Protein AF-A0A953EAB1-F1 (afdb_monomer_lite)

Sequence (87 aa):
MQPAYLRTDWSVLSCLLRLAQREGWGVEFREDHILVSNRRAEEGVIVLPAALMRHARSSGWRANRMRDGYMLRHPAVRQSISLQLEA

Secondary structure (DSSP, 8-state):
---------HHHHHHHHHHHHHTT-EEEE-SSEEEEEEGGGGGS-----HHHHHHHHHTT-EEEEETTEEEEE-TT-SSEEEEEE--

Radius of gyration: 13.41 Å; chains: 1; bounding box: 42×22×35 Å

Structure (mmCIF, N/CA/C/O backbone):
data_AF-A0A953EAB1-F1
#
_entry.id   AF-A0A953EAB1-F1
#
loop_
_atom_site.group_PDB
_atom_site.id
_atom_site.type_symbol
_atom_site.label_atom_id
_atom_site.label_alt_id
_atom_site.label_comp_id
_atom_site.label_asym_id
_atom_site.label_entity_id
_atom_site.label_seq_id
_atom_site.pdbx_PDB_ins_code
_atom_site.Cartn_x
_atom_site.Cartn_y
_atom_site.Cartn_z
_atom_site.occupancy
_atom_site.B_iso_or_equiv
_atom_site.auth_seq_id
_atom_site.auth_comp_id
_atom_site.auth_asym_id
_atom_site.auth_atom_id
_atom_site.pdbx_PDB_model_num
ATOM 1 N N . MET A 1 1 ? 27.220 -6.374 -19.289 1.00 43.97 1 MET A N 1
ATOM 2 C CA . MET A 1 1 ? 26.113 -6.592 -18.333 1.00 43.97 1 MET A CA 1
ATOM 3 C C . MET A 1 1 ? 26.094 -5.411 -17.376 1.00 43.97 1 MET A C 1
ATOM 5 O O . MET A 1 1 ? 27.007 -5.294 -16.572 1.00 43.97 1 MET A O 1
ATOM 9 N N . GLN A 1 2 ? 25.153 -4.477 -17.530 1.00 47.66 2 GLN A N 1
ATOM 10 C CA . GLN A 1 2 ? 24.989 -3.392 -16.555 1.00 47.66 2 GLN A CA 1
ATOM 11 C C . GLN A 1 2 ? 24.535 -4.000 -15.220 1.00 47.66 2 GLN A C 1
ATOM 13 O O . GLN A 1 2 ? 23.648 -4.857 -15.238 1.00 47.66 2 GLN A O 1
ATOM 18 N N . PRO A 1 3 ? 25.127 -3.610 -14.080 1.00 46.06 3 PRO A N 1
ATOM 19 C CA . PRO A 1 3 ? 24.670 -4.099 -12.793 1.00 46.06 3 PRO A CA 1
ATOM 20 C C . PRO A 1 3 ? 23.230 -3.628 -12.597 1.00 46.06 3 PRO A C 1
ATOM 22 O O . PRO A 1 3 ? 22.916 -2.461 -12.833 1.00 46.06 3 PRO A O 1
ATOM 25 N N . ALA A 1 4 ? 22.359 -4.547 -12.184 1.00 49.53 4 ALA A N 1
ATOM 26 C CA . ALA A 1 4 ? 20.982 -4.286 -11.794 1.00 49.53 4 ALA A CA 1
ATOM 27 C C . ALA A 1 4 ? 20.940 -3.434 -10.508 1.00 49.53 4 ALA A C 1
ATOM 29 O O . ALA A 1 4 ? 20.478 -3.876 -9.459 1.00 49.53 4 ALA A O 1
ATOM 30 N N . TYR A 1 5 ? 21.431 -2.194 -10.587 1.00 48.59 5 TYR A N 1
ATOM 31 C CA . TYR A 1 5 ? 21.090 -1.097 -9.690 1.00 48.59 5 TYR A CA 1
ATOM 32 C C . TYR A 1 5 ? 19.608 -0.780 -9.932 1.00 48.59 5 TYR A C 1
ATOM 34 O O . TYR A 1 5 ? 19.240 0.119 -10.686 1.00 48.59 5 TYR A O 1
ATOM 42 N N . LEU A 1 6 ? 18.765 -1.643 -9.365 1.00 57.22 6 LEU A N 1
ATOM 43 C CA . LEU A 1 6 ? 17.311 -1.702 -9.467 1.00 57.22 6 LEU A CA 1
ATOM 44 C C . LEU A 1 6 ? 16.690 -0.355 -9.086 1.00 57.22 6 LEU A C 1
ATOM 46 O O . LEU A 1 6 ? 16.515 -0.029 -7.911 1.00 57.22 6 LEU A O 1
ATOM 50 N N . ARG A 1 7 ? 16.387 0.450 -10.104 1.00 69.94 7 ARG A N 1
ATOM 51 C CA . ARG A 1 7 ? 15.742 1.752 -9.966 1.00 69.94 7 ARG A CA 1
ATOM 52 C C . ARG A 1 7 ? 14.296 1.504 -9.543 1.00 69.94 7 ARG A C 1
ATOM 54 O O . ARG A 1 7 ? 13.541 0.909 -10.305 1.00 69.94 7 ARG A O 1
ATOM 61 N N . THR A 1 8 ? 13.922 1.940 -8.3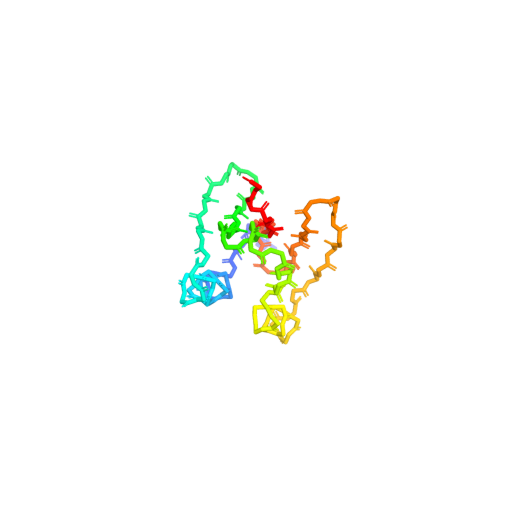40 1.00 76.88 8 THR A N 1
ATOM 62 C CA . THR A 1 8 ? 12.505 2.049 -7.976 1.00 76.88 8 THR A CA 1
ATOM 63 C C . THR A 1 8 ? 11.787 2.814 -9.084 1.00 76.88 8 THR A C 1
ATOM 65 O O . THR A 1 8 ? 12.214 3.910 -9.461 1.00 76.88 8 THR A O 1
ATOM 68 N N . ASP A 1 9 ? 10.698 2.250 -9.595 1.00 85.19 9 ASP A N 1
ATOM 69 C CA . ASP A 1 9 ? 9.779 2.976 -10.454 1.00 85.19 9 ASP A CA 1
ATOM 70 C C . ASP A 1 9 ? 9.012 3.994 -9.602 1.00 85.19 9 ASP A C 1
ATOM 72 O O . ASP A 1 9 ? 7.999 3.706 -8.953 1.00 85.19 9 ASP A O 1
ATOM 76 N N . TRP A 1 10 ? 9.551 5.210 -9.578 1.00 84.19 10 TRP A N 1
ATOM 77 C CA . TRP A 1 10 ? 8.991 6.327 -8.833 1.00 84.19 10 TRP A CA 1
ATOM 78 C C . TRP A 1 10 ? 7.618 6.751 -9.347 1.00 84.19 10 TRP A C 1
ATOM 80 O O . TRP A 1 10 ? 6.851 7.322 -8.572 1.00 84.19 10 TRP A O 1
ATOM 90 N N . SER A 1 11 ? 7.271 6.464 -10.604 1.00 85.06 11 SER A N 1
ATOM 91 C CA . SER A 1 11 ? 5.954 6.785 -11.158 1.00 85.06 11 SER A CA 1
ATOM 92 C C . SER A 1 11 ? 4.881 5.917 -10.510 1.00 85.06 11 SER A C 1
ATOM 94 O O . SER A 1 11 ? 3.867 6.440 -10.040 1.00 85.06 11 SER A O 1
ATOM 96 N N . VAL A 1 12 ? 5.140 4.608 -10.410 1.00 83.06 12 VAL A N 1
ATOM 97 C CA . VAL A 1 12 ? 4.246 3.638 -9.760 1.00 83.06 12 VAL A CA 1
ATOM 98 C C . VAL A 1 12 ? 4.104 3.948 -8.272 1.00 83.06 12 VAL A C 1
ATOM 100 O O . VAL A 1 12 ? 2.985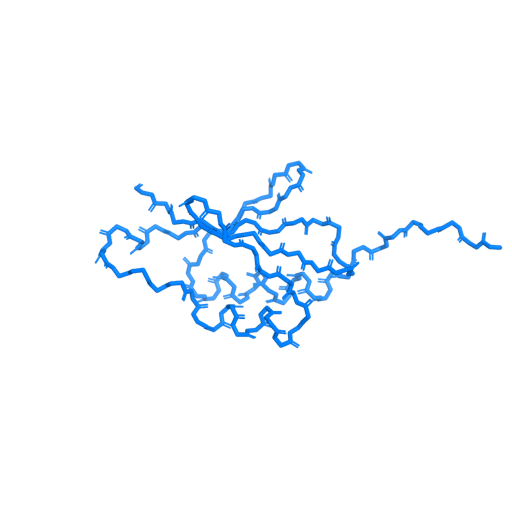 4.039 -7.764 1.00 83.06 12 VAL A O 1
ATOM 103 N N . LEU A 1 13 ? 5.225 4.174 -7.579 1.00 85.44 13 LEU A N 1
ATOM 104 C CA . LEU A 1 13 ? 5.215 4.500 -6.154 1.00 85.44 13 LEU A CA 1
ATOM 105 C C . LEU A 1 13 ? 4.469 5.815 -5.876 1.00 85.44 13 LEU A C 1
ATOM 107 O O . LEU A 1 13 ? 3.558 5.851 -5.052 1.00 85.44 13 LEU A O 1
ATOM 111 N N . SER A 1 14 ? 4.796 6.888 -6.598 1.00 86.69 14 SER A N 1
ATOM 112 C CA . SER A 1 14 ? 4.185 8.205 -6.371 1.00 86.69 14 SER A CA 1
ATOM 113 C C . SER A 1 14 ? 2.689 8.220 -6.683 1.00 86.69 14 SER A C 1
ATOM 115 O O . SER A 1 14 ? 1.943 8.965 -6.053 1.00 86.69 14 SER A O 1
ATOM 117 N N . CYS A 1 15 ? 2.225 7.422 -7.650 1.00 87.00 15 CYS A N 1
ATOM 118 C CA . CYS A 1 15 ? 0.797 7.296 -7.946 1.00 87.00 15 CYS A CA 1
ATOM 119 C C . CYS A 1 15 ? 0.033 6.692 -6.760 1.00 87.00 15 CYS A C 1
ATOM 121 O O . CYS A 1 15 ? -0.961 7.271 -6.317 1.00 87.00 15 CYS A O 1
ATOM 123 N N . LEU A 1 16 ? 0.549 5.596 -6.193 1.00 86.12 16 LEU A N 1
ATOM 124 C CA . LEU A 1 16 ? -0.046 4.941 -5.029 1.00 86.12 16 LEU A CA 1
ATOM 125 C C . LEU A 1 16 ? -0.071 5.868 -3.802 1.00 86.12 16 LEU A C 1
ATOM 127 O O . LEU A 1 16 ? -1.101 5.969 -3.140 1.00 86.12 16 LEU A O 1
ATOM 131 N N . LEU A 1 17 ? 1.028 6.578 -3.523 1.00 88.94 17 LEU A N 1
ATOM 132 C CA . LEU A 1 17 ? 1.114 7.485 -2.371 1.00 88.94 17 LEU A CA 1
ATOM 133 C C . LEU A 1 17 ? 0.189 8.699 -2.509 1.00 88.94 17 LEU A C 1
ATOM 135 O O . LEU A 1 17 ? -0.492 9.059 -1.553 1.00 88.94 17 LEU A O 1
ATOM 139 N N . ARG A 1 18 ? 0.102 9.299 -3.704 1.00 90.19 18 ARG A N 1
ATOM 140 C CA . ARG A 1 18 ? -0.842 10.399 -3.963 1.00 90.19 18 ARG A CA 1
ATOM 141 C C . ARG A 1 18 ? -2.289 9.953 -3.806 1.00 90.19 18 ARG A C 1
ATOM 143 O O . ARG A 1 18 ? -3.104 10.706 -3.282 1.00 90.19 18 ARG A O 1
ATOM 150 N N . LEU A 1 19 ? -2.609 8.737 -4.251 1.00 87.19 19 LEU A N 1
ATOM 151 C CA . LEU A 1 19 ? -3.933 8.165 -4.044 1.00 87.19 19 LEU A CA 1
ATOM 152 C C . LEU A 1 19 ? -4.218 7.997 -2.548 1.00 87.19 19 LEU A C 1
ATOM 154 O O . LEU A 1 19 ? -5.262 8.444 -2.094 1.00 87.19 19 LEU A O 1
ATOM 158 N N . ALA A 1 20 ? -3.282 7.436 -1.778 1.00 86.25 20 ALA A N 1
ATOM 159 C CA . ALA A 1 20 ? -3.424 7.296 -0.330 1.00 86.25 20 ALA A CA 1
ATOM 160 C C . ALA A 1 20 ? -3.691 8.648 0.359 1.00 86.25 20 ALA A C 1
ATOM 162 O O . ALA A 1 20 ? -4.668 8.780 1.094 1.00 86.25 20 ALA A O 1
ATOM 163 N N . GLN A 1 21 ? -2.896 9.674 0.045 1.00 87.31 21 GLN A N 1
ATOM 164 C CA . GLN A 1 21 ? -3.077 11.025 0.585 1.00 87.31 21 GLN A CA 1
ATOM 165 C C . GLN A 1 21 ? -4.438 11.630 0.217 1.00 87.31 21 GLN A C 1
ATOM 167 O O . GLN A 1 21 ? -5.090 12.234 1.067 1.00 87.31 21 GLN A O 1
ATOM 172 N N . ARG A 1 22 ? -4.907 11.443 -1.026 1.00 86.12 22 ARG A N 1
ATOM 173 C CA . ARG A 1 22 ? -6.226 11.928 -1.470 1.00 86.12 22 ARG A CA 1
ATOM 174 C C . ARG A 1 22 ? -7.377 11.265 -0.712 1.00 86.12 22 ARG A C 1
ATOM 176 O O . ARG A 1 22 ? -8.380 11.912 -0.442 1.00 86.12 22 ARG A O 1
ATOM 183 N N . GLU A 1 23 ? -7.222 9.994 -0.357 1.00 80.62 23 GLU A N 1
ATOM 184 C CA . GLU A 1 23 ? -8.183 9.244 0.460 1.00 80.62 23 GLU A CA 1
ATOM 185 C C . GLU A 1 23 ? -8.036 9.544 1.970 1.00 80.62 23 GLU A C 1
ATOM 187 O O . GLU A 1 23 ? -8.686 8.905 2.797 1.00 80.62 23 GLU A O 1
ATOM 192 N N . GLY A 1 24 ? -7.179 10.500 2.352 1.00 82.19 24 GLY A N 1
ATOM 193 C CA . GLY A 1 24 ? -6.988 10.934 3.738 1.00 82.19 24 GLY A CA 1
ATOM 194 C C . GLY A 1 24 ? -6.065 10.042 4.571 1.00 82.19 24 GLY A C 1
ATOM 195 O O . GLY A 1 24 ? -6.145 10.076 5.796 1.00 82.19 24 GLY A O 1
ATOM 196 N N . TRP A 1 25 ? -5.213 9.233 3.937 1.00 85.88 25 TRP A N 1
ATOM 197 C CA . TRP A 1 25 ? -4.222 8.406 4.630 1.00 85.88 25 TRP A CA 1
ATOM 198 C C . TRP A 1 25 ? -2.939 9.199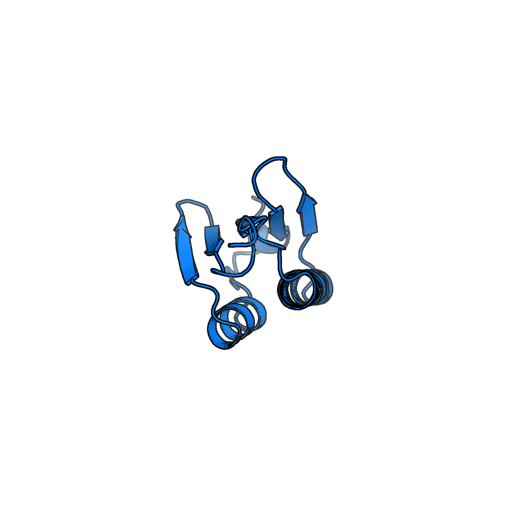 4.889 1.00 85.88 25 TRP A C 1
ATOM 200 O O . TRP A 1 25 ? -2.445 9.919 4.016 1.00 85.88 25 TRP A O 1
ATOM 210 N N . GLY A 1 26 ? -2.382 9.031 6.085 1.00 87.69 26 GLY A N 1
ATOM 211 C CA . GLY A 1 26 ? -1.035 9.463 6.423 1.00 87.69 26 GLY A CA 1
ATOM 212 C C . GLY A 1 26 ? -0.003 8.624 5.678 1.00 87.69 26 GLY A C 1
ATOM 213 O O . GLY A 1 26 ? -0.217 7.440 5.428 1.00 87.69 26 GLY A O 1
ATOM 214 N N . VAL A 1 27 ? 1.113 9.244 5.299 1.00 89.06 27 VAL A N 1
ATOM 215 C CA . VAL A 1 27 ? 2.243 8.573 4.647 1.00 89.06 27 VAL A CA 1
ATOM 216 C C . VAL A 1 27 ? 3.502 8.908 5.425 1.00 89.06 27 VAL A C 1
ATOM 218 O O . VAL A 1 27 ? 3.833 10.080 5.594 1.00 89.06 27 VAL A O 1
ATOM 221 N N . GLU A 1 28 ? 4.222 7.882 5.851 1.00 90.50 28 GLU A N 1
ATOM 222 C CA . GLU A 1 28 ? 5.447 8.004 6.620 1.00 90.50 28 GLU A CA 1
ATOM 223 C C . GLU A 1 28 ? 6.542 7.113 6.033 1.00 90.50 28 GLU A C 1
ATOM 225 O O . GLU A 1 28 ? 6.362 5.918 5.798 1.00 90.50 28 GLU A O 1
ATOM 230 N N . PHE A 1 29 ? 7.707 7.703 5.782 1.00 87.69 29 PHE A N 1
ATOM 231 C CA . PHE A 1 29 ? 8.849 6.991 5.224 1.00 87.69 29 PHE A CA 1
ATOM 232 C C . PHE A 1 29 ? 9.680 6.398 6.363 1.00 87.69 29 PHE A C 1
ATOM 234 O O . PHE A 1 29 ? 10.194 7.127 7.210 1.00 87.69 29 PHE A O 1
ATOM 241 N N . ARG A 1 30 ? 9.811 5.070 6.385 1.00 86.81 30 ARG A N 1
ATOM 242 C CA . ARG A 1 30 ? 10.735 4.335 7.256 1.00 86.81 30 ARG A CA 1
ATOM 243 C C . ARG A 1 30 ? 11.940 3.871 6.442 1.00 86.81 30 ARG A C 1
ATOM 245 O O . ARG A 1 30 ? 11.929 3.909 5.214 1.00 86.81 30 ARG A O 1
ATOM 252 N N . GLU A 1 31 ? 12.975 3.425 7.142 1.00 79.75 31 GLU A N 1
ATOM 253 C CA . GLU A 1 31 ? 14.247 3.021 6.533 1.00 79.75 31 GLU A CA 1
ATOM 254 C C . GLU A 1 31 ? 14.072 1.883 5.504 1.00 79.75 31 GLU A C 1
ATOM 256 O O . GLU A 1 31 ? 14.611 1.958 4.399 1.00 79.75 31 GLU A O 1
ATOM 261 N N . ASP A 1 32 ? 13.207 0.904 5.802 1.00 83.25 32 ASP A N 1
ATOM 262 C CA . ASP A 1 32 ? 13.001 -0.289 4.961 1.00 83.25 32 ASP A CA 1
ATOM 263 C C . ASP A 1 32 ? 11.639 -0.361 4.247 1.00 83.25 32 ASP A C 1
ATOM 265 O O . ASP A 1 32 ? 11.400 -1.222 3.391 1.00 83.25 32 ASP A O 1
ATOM 269 N N . HIS A 1 33 ? 10.703 0.514 4.605 1.00 84.38 33 HIS A N 1
ATOM 270 C CA . HIS A 1 33 ? 9.339 0.482 4.083 1.00 84.38 33 HIS A CA 1
ATOM 271 C C . HIS A 1 33 ? 8.660 1.844 4.203 1.00 84.38 33 HIS A C 1
ATOM 273 O O . HIS A 1 33 ? 9.139 2.745 4.881 1.00 84.38 33 HIS A O 1
ATOM 279 N N . ILE A 1 34 ? 7.519 2.003 3.544 1.00 89.31 34 ILE A N 1
ATOM 280 C CA . ILE A 1 34 ? 6.683 3.196 3.682 1.00 89.31 34 ILE A CA 1
ATOM 281 C C . ILE A 1 34 ? 5.422 2.780 4.418 1.00 89.31 34 ILE A C 1
ATOM 283 O O . ILE A 1 34 ? 4.709 1.881 3.976 1.00 89.31 34 ILE A O 1
ATOM 287 N N . LEU A 1 35 ? 5.169 3.412 5.552 1.00 88.56 35 LEU A N 1
ATOM 288 C CA . LEU A 1 35 ? 3.950 3.239 6.316 1.00 88.56 35 LEU A CA 1
ATOM 289 C C . LEU A 1 35 ? 2.872 4.159 5.740 1.00 88.56 35 LEU A C 1
ATOM 291 O O . LEU A 1 35 ? 3.104 5.339 5.493 1.00 88.56 35 LEU A O 1
ATOM 295 N N . VAL A 1 36 ? 1.692 3.604 5.507 1.00 88.44 36 VAL A N 1
ATOM 296 C CA . VAL A 1 36 ? 0.506 4.326 5.065 1.00 88.44 36 VAL A CA 1
ATOM 297 C C . VAL A 1 36 ? -0.599 3.998 6.059 1.00 88.44 36 VAL A C 1
ATOM 299 O O . VAL A 1 36 ? -1.100 2.872 6.082 1.00 88.44 36 VAL A O 1
ATOM 302 N N . SER A 1 37 ? -0.938 4.956 6.913 1.00 86.44 37 SER A N 1
ATOM 303 C CA . SER A 1 37 ? -1.857 4.762 8.035 1.00 86.44 37 SER A CA 1
ATOM 304 C C . SER A 1 37 ? -3.115 5.616 7.908 1.00 86.44 37 SER A C 1
ATOM 306 O O . SER A 1 37 ? -3.134 6.628 7.208 1.00 86.44 37 SER A O 1
ATOM 308 N N . ASN A 1 38 ? -4.205 5.210 8.558 1.00 79.81 38 ASN A N 1
ATOM 309 C CA . ASN A 1 38 ? -5.422 6.018 8.638 1.00 79.81 38 ASN A CA 1
ATOM 310 C C . ASN A 1 38 ? -5.984 6.010 10.059 1.00 79.81 38 ASN A C 1
ATOM 312 O O . ASN A 1 38 ? -6.224 4.937 10.608 1.00 79.81 38 ASN A O 1
ATOM 316 N N . ARG A 1 39 ? -6.228 7.207 10.610 1.00 69.31 39 ARG A N 1
ATOM 317 C CA . ARG A 1 39 ? -6.810 7.414 11.948 1.00 69.31 39 ARG A CA 1
ATOM 318 C C . ARG A 1 39 ? -8.306 7.136 12.032 1.00 69.31 39 ARG A C 1
ATOM 320 O O . ARG A 1 39 ? -8.805 6.807 13.093 1.00 69.31 39 ARG A O 1
ATOM 327 N N . ARG A 1 40 ? -9.045 7.215 10.919 1.00 62.31 40 ARG A N 1
ATOM 328 C CA . ARG A 1 40 ? -10.500 6.959 10.898 1.00 62.31 40 ARG A CA 1
ATOM 329 C C . ARG A 1 40 ? -10.865 5.488 11.116 1.00 62.31 40 ARG A C 1
ATOM 331 O O . ARG A 1 40 ? -12.041 5.142 11.085 1.00 62.31 40 ARG A O 1
ATOM 338 N N . ALA A 1 41 ? -9.879 4.615 11.311 1.00 56.66 41 ALA A N 1
ATOM 339 C CA . ALA A 1 41 ? -10.116 3.219 11.640 1.00 56.66 41 ALA A CA 1
ATOM 340 C C . ALA A 1 41 ? -10.821 3.028 12.995 1.00 56.66 41 ALA A C 1
ATOM 342 O O . ALA A 1 41 ? -11.517 2.028 13.171 1.00 56.66 41 ALA A O 1
ATOM 343 N N . GLU A 1 42 ? -10.687 3.995 13.910 1.00 52.72 42 GLU A N 1
ATOM 344 C CA . GLU A 1 42 ? -11.347 4.004 15.222 1.00 52.72 42 GLU A CA 1
ATOM 345 C C . GLU A 1 42 ? -12.886 4.025 15.130 1.00 52.72 42 GLU A C 1
ATOM 347 O O . GLU A 1 42 ? -13.565 3.556 16.040 1.00 52.72 42 GLU A O 1
ATOM 352 N N . GLU A 1 43 ? -13.473 4.477 14.014 1.00 53.84 43 GLU A N 1
ATOM 353 C CA . GLU A 1 43 ? -14.934 4.575 13.848 1.00 53.84 43 GLU A CA 1
ATOM 354 C C . GLU A 1 43 ? -15.614 3.230 13.498 1.00 53.84 43 GLU A C 1
ATOM 356 O O . GLU A 1 43 ? -16.769 3.189 13.074 1.00 53.84 43 GLU A O 1
ATOM 361 N N . GLY A 1 44 ? -14.918 2.096 13.656 1.00 43.44 44 GLY A N 1
ATOM 362 C CA . GLY A 1 44 ? -15.494 0.752 13.496 1.00 43.44 44 GLY A CA 1
ATOM 363 C C . GLY A 1 44 ? -15.777 0.340 12.047 1.00 43.44 44 GLY A C 1
ATOM 364 O O . GLY A 1 44 ? -16.250 -0.770 11.795 1.00 43.44 44 GLY A O 1
ATOM 365 N N . VAL A 1 45 ? -15.442 1.190 11.074 1.00 46.69 45 VAL A N 1
ATOM 366 C CA . VAL A 1 45 ? -15.518 0.867 9.651 1.00 46.69 45 VAL A CA 1
ATOM 367 C C . VAL A 1 45 ? -14.110 0.588 9.134 1.00 46.69 45 VAL A C 1
ATOM 369 O O . VAL A 1 45 ? -13.367 1.490 8.755 1.00 46.69 45 VAL A O 1
ATOM 372 N N . ILE A 1 46 ? -13.746 -0.696 9.061 1.00 50.44 46 ILE A N 1
ATOM 373 C CA . ILE A 1 46 ? -12.560 -1.163 8.328 1.00 50.44 46 ILE A CA 1
ATOM 374 C C . ILE A 1 46 ? -12.844 -0.997 6.827 1.00 50.44 46 ILE A C 1
ATOM 376 O O . ILE A 1 46 ? -13.052 -1.967 6.097 1.00 50.44 46 ILE A O 1
ATOM 380 N N . VAL A 1 47 ? -12.875 0.239 6.324 1.00 54.28 47 VAL A N 1
ATOM 381 C CA . VAL A 1 47 ? -12.711 0.458 4.888 1.00 54.28 47 VAL A CA 1
ATOM 382 C C . VAL A 1 47 ? -11.220 0.400 4.631 1.00 54.28 47 VAL A C 1
ATOM 384 O O . VAL A 1 47 ? -10.540 1.417 4.515 1.00 54.28 47 VAL A O 1
ATOM 387 N N . LEU A 1 48 ? -10.694 -0.820 4.509 1.00 59.28 48 LEU A N 1
ATOM 388 C CA . LEU A 1 48 ? -9.489 -0.966 3.709 1.00 59.28 48 LEU A CA 1
ATOM 389 C C . LEU A 1 48 ? -9.795 -0.308 2.365 1.00 59.28 48 LEU A C 1
ATOM 391 O O . LEU A 1 48 ? -10.786 -0.698 1.743 1.00 59.28 48 LEU A O 1
ATOM 395 N N . PRO A 1 49 ? -9.026 0.707 1.946 1.00 69.00 49 PRO A N 1
ATOM 396 C CA . PRO A 1 49 ? -9.470 1.639 0.929 1.00 69.00 49 PRO A CA 1
ATOM 397 C C . PRO A 1 49 ? -9.583 0.849 -0.363 1.00 69.00 49 PRO A C 1
ATOM 399 O O . PRO A 1 49 ? -8.584 0.521 -1.007 1.00 69.00 49 PRO A O 1
ATOM 402 N N . ALA A 1 50 ? -10.813 0.466 -0.711 1.00 74.50 50 ALA A N 1
ATOM 403 C CA . ALA A 1 50 ? -11.076 -0.442 -1.816 1.00 74.50 50 ALA A CA 1
ATOM 404 C C . ALA A 1 50 ? -10.501 0.137 -3.112 1.00 74.50 50 ALA A C 1
ATOM 406 O O . ALA A 1 50 ? -10.002 -0.614 -3.943 1.00 74.50 50 ALA A O 1
ATOM 407 N N . ALA A 1 51 ? -10.485 1.469 -3.231 1.00 76.25 51 ALA A N 1
ATOM 408 C CA . ALA A 1 51 ? -9.817 2.211 -4.291 1.00 76.25 51 ALA A CA 1
ATOM 409 C C . ALA A 1 51 ? -8.291 2.011 -4.301 1.00 76.25 51 ALA A C 1
ATOM 411 O O . ALA A 1 51 ? -7.743 1.678 -5.349 1.00 76.25 51 ALA A O 1
ATOM 412 N N . LEU A 1 52 ? -7.607 2.139 -3.157 1.00 77.69 52 LEU A N 1
ATOM 413 C CA . LEU A 1 52 ? -6.157 1.928 -3.049 1.00 77.69 52 LEU A CA 1
ATOM 414 C C . LEU A 1 52 ? -5.786 0.474 -3.352 1.00 77.69 52 LEU A C 1
ATOM 416 O O . LEU A 1 52 ? -4.866 0.223 -4.117 1.00 77.69 52 LEU A O 1
ATOM 420 N N . MET A 1 53 ? -6.529 -0.491 -2.803 1.00 81.19 53 MET A N 1
ATOM 421 C CA . MET A 1 53 ? -6.287 -1.919 -3.031 1.00 81.19 53 MET A CA 1
ATOM 422 C C . MET A 1 53 ? -6.610 -2.332 -4.466 1.00 81.19 53 MET A C 1
ATOM 424 O O . MET A 1 53 ? -5.907 -3.159 -5.044 1.00 81.19 53 MET A O 1
ATOM 428 N N . ARG A 1 54 ? -7.664 -1.764 -5.061 1.00 84.00 54 ARG A N 1
ATOM 429 C CA . ARG A 1 54 ? -7.999 -1.962 -6.476 1.00 84.00 54 ARG A CA 1
ATOM 430 C C . ARG A 1 54 ? -6.905 -1.387 -7.367 1.00 84.00 54 ARG A C 1
ATOM 432 O O . ARG A 1 54 ? -6.447 -2.100 -8.250 1.00 84.00 54 ARG A O 1
ATOM 439 N N . HIS A 1 55 ? -6.457 -0.162 -7.094 1.00 84.50 55 HIS A N 1
ATOM 440 C CA . HIS A 1 55 ? -5.359 0.469 -7.821 1.00 84.50 55 HIS A CA 1
ATOM 441 C C . HIS A 1 55 ? -4.058 -0.324 -7.673 1.00 84.50 55 HIS A C 1
ATOM 443 O O . HIS A 1 55 ? -3.405 -0.631 -8.661 1.00 84.50 55 HIS A O 1
ATOM 449 N N . ALA A 1 56 ? -3.698 -0.715 -6.452 1.00 85.50 56 ALA A N 1
ATOM 450 C CA . ALA A 1 56 ? -2.512 -1.513 -6.182 1.00 85.50 56 ALA A CA 1
ATOM 451 C C . ALA A 1 56 ? -2.543 -2.814 -7.000 1.00 85.50 56 ALA A C 1
ATOM 453 O O . ALA A 1 56 ? -1.601 -3.101 -7.734 1.00 85.50 56 ALA A O 1
ATOM 454 N N . ARG A 1 57 ? -3.659 -3.555 -6.971 1.00 85.25 57 ARG A N 1
ATOM 455 C CA . ARG A 1 57 ? -3.820 -4.781 -7.767 1.00 85.25 57 ARG A CA 1
ATOM 456 C C . ARG A 1 57 ? -3.748 -4.529 -9.274 1.00 85.25 57 ARG A C 1
ATOM 458 O O . ARG A 1 57 ? -3.049 -5.271 -9.956 1.00 85.25 57 ARG A O 1
ATOM 465 N N . SER A 1 58 ? -4.427 -3.501 -9.795 1.00 86.12 58 SER A N 1
ATOM 466 C CA . SER A 1 58 ? -4.372 -3.171 -11.230 1.00 86.12 58 SER A CA 1
ATOM 467 C C . SER A 1 58 ? -2.975 -2.747 -11.676 1.00 86.12 58 SER A C 1
ATOM 469 O O . SER A 1 58 ? -2.583 -3.008 -12.805 1.00 86.12 58 SER A O 1
ATOM 471 N N . SER A 1 59 ? -2.219 -2.130 -10.772 1.00 84.62 59 SER A N 1
ATOM 472 C CA . SER A 1 59 ? -0.850 -1.677 -10.993 1.00 84.62 59 SER A CA 1
ATOM 473 C C . SER A 1 59 ? 0.187 -2.751 -10.643 1.00 84.62 59 SER A C 1
ATOM 475 O O . SER A 1 59 ? 1.347 -2.415 -10.466 1.00 84.62 59 SER A O 1
ATOM 477 N N . GLY A 1 60 ? -0.202 -4.024 -10.491 1.00 87.75 60 GLY A N 1
ATOM 478 C CA . GLY A 1 60 ? 0.730 -5.148 -10.316 1.00 87.75 60 GLY A CA 1
ATOM 479 C C . GLY A 1 60 ? 1.297 -5.340 -8.905 1.00 87.75 60 GLY A C 1
ATOM 480 O O . GLY A 1 60 ? 2.207 -6.150 -8.709 1.00 87.75 60 GLY A O 1
ATOM 481 N N . TRP A 1 61 ? 0.783 -4.627 -7.901 1.00 90.44 61 TRP A N 1
ATOM 482 C CA . TRP A 1 61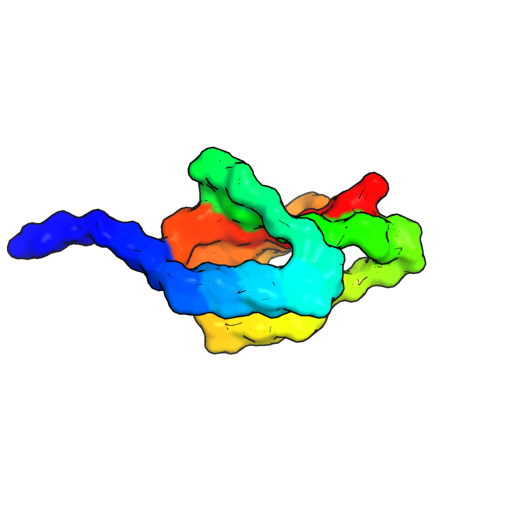 ? 1.190 -4.820 -6.512 1.00 90.44 61 TRP A CA 1
ATOM 483 C C . TRP A 1 61 ? 0.610 -6.120 -5.956 1.00 90.44 61 TRP A C 1
ATOM 485 O O . TRP A 1 61 ? -0.583 -6.410 -6.069 1.00 90.44 61 TRP A O 1
ATOM 495 N N . ARG A 1 62 ? 1.459 -6.882 -5.273 1.00 89.81 62 ARG A N 1
ATOM 496 C CA . ARG A 1 62 ? 1.072 -8.032 -4.459 1.00 89.81 62 ARG A CA 1
ATOM 497 C C . ARG A 1 62 ? 0.732 -7.549 -3.060 1.00 89.81 62 ARG A C 1
ATOM 499 O O . ARG A 1 62 ? 1.542 -6.858 -2.449 1.00 89.81 62 ARG A O 1
ATOM 506 N N . ALA A 1 63 ? -0.435 -7.931 -2.557 1.00 86.69 63 ALA A N 1
ATOM 507 C CA . ALA A 1 63 ? -0.878 -7.590 -1.212 1.00 86.69 63 ALA A CA 1
ATOM 508 C C . ALA A 1 63 ? -0.870 -8.830 -0.315 1.00 86.69 63 ALA A C 1
ATOM 510 O O . ALA A 1 63 ? -1.560 -9.804 -0.609 1.00 86.69 63 ALA A O 1
ATOM 511 N N . ASN A 1 64 ? -0.140 -8.763 0.794 1.00 87.25 64 ASN A N 1
ATOM 512 C CA . ASN A 1 64 ? -0.112 -9.792 1.826 1.00 87.25 64 ASN A CA 1
ATOM 513 C C . ASN A 1 64 ? -0.799 -9.261 3.081 1.00 87.25 64 ASN A C 1
ATOM 515 O O . ASN A 1 64 ? -0.460 -8.180 3.557 1.00 87.25 64 ASN A O 1
ATOM 519 N N . ARG A 1 65 ? -1.755 -10.014 3.625 1.00 82.94 65 ARG A N 1
ATOM 520 C CA . ARG A 1 65 ? -2.404 -9.651 4.887 1.00 82.94 65 ARG A CA 1
ATOM 521 C C . ARG A 1 65 ? -1.419 -9.828 6.046 1.00 82.94 65 ARG A C 1
ATOM 523 O O . ARG A 1 65 ? -0.743 -10.849 6.130 1.00 82.94 65 ARG A O 1
ATOM 530 N N . MET A 1 66 ? -1.354 -8.835 6.921 1.00 80.62 66 MET A N 1
ATOM 531 C CA . MET A 1 66 ? -0.621 -8.859 8.187 1.00 80.62 66 MET A CA 1
ATOM 532 C C . MET A 1 66 ? -1.619 -8.780 9.350 1.00 80.62 66 MET A C 1
ATOM 534 O O . MET A 1 66 ? -2.821 -8.622 9.128 1.00 80.62 66 MET A O 1
ATOM 538 N N . ARG A 1 67 ? -1.129 -8.917 10.588 1.00 74.44 67 ARG A N 1
ATOM 539 C CA . ARG A 1 67 ? -1.959 -8.895 11.803 1.00 74.44 67 ARG A CA 1
ATOM 540 C C . ARG A 1 67 ? -2.807 -7.621 11.903 1.00 74.44 67 ARG A C 1
ATOM 542 O O . ARG A 1 67 ? -4.014 -7.723 12.084 1.00 74.44 67 ARG A O 1
ATOM 549 N N . ASP A 1 68 ? -2.182 -6.472 11.654 1.00 74.88 68 ASP A N 1
ATOM 550 C CA . ASP A 1 68 ? -2.772 -5.142 11.877 1.00 74.88 68 ASP A CA 1
ATOM 551 C C . ASP A 1 68 ? -2.957 -4.352 10.566 1.00 74.88 68 ASP A C 1
ATOM 553 O O . ASP A 1 68 ? -3.062 -3.126 10.553 1.00 74.88 68 ASP A O 1
ATOM 557 N N . GLY A 1 69 ? -2.952 -5.047 9.421 1.00 80.50 69 GLY A N 1
ATOM 558 C CA . GLY A 1 69 ? -2.989 -4.376 8.127 1.00 80.50 69 GLY A CA 1
ATOM 559 C C . GLY A 1 69 ? -2.588 -5.238 6.934 1.00 80.50 69 GLY A C 1
ATOM 560 O O . GLY A 1 69 ? -2.824 -6.446 6.901 1.00 80.50 69 GLY A O 1
ATOM 561 N N . TYR A 1 70 ? -2.001 -4.609 5.917 1.00 85.69 70 TYR A N 1
ATOM 562 C CA . TYR A 1 70 ? -1.565 -5.254 4.676 1.00 85.69 70 TYR A CA 1
ATOM 563 C C . TYR A 1 70 ? -0.196 -4.742 4.257 1.00 85.69 70 TYR A C 1
ATOM 565 O O . TYR A 1 70 ? 0.060 -3.550 4.301 1.00 85.69 70 TYR A O 1
ATOM 573 N N . MET A 1 71 ? 0.655 -5.622 3.750 1.00 88.38 71 MET A N 1
ATOM 574 C CA . MET A 1 71 ? 1.894 -5.233 3.089 1.00 88.38 71 MET A CA 1
ATOM 575 C C . MET A 1 71 ? 1.729 -5.340 1.576 1.00 88.38 71 MET A C 1
ATOM 577 O O . MET A 1 71 ? 1.419 -6.411 1.053 1.00 88.38 71 MET A O 1
ATOM 581 N N . LEU A 1 72 ? 1.966 -4.239 0.870 1.00 90.00 72 LEU A N 1
ATOM 582 C CA . LEU A 1 72 ? 2.038 -4.182 -0.581 1.00 90.00 72 LEU A CA 1
ATOM 583 C C . LEU A 1 72 ? 3.497 -4.273 -1.036 1.00 90.00 72 LEU A C 1
ATOM 585 O O . LEU A 1 72 ? 4.377 -3.579 -0.524 1.00 90.00 72 LEU A O 1
ATOM 589 N N . ARG A 1 73 ? 3.753 -5.115 -2.036 1.00 90.25 73 ARG A N 1
ATOM 590 C CA . ARG A 1 73 ? 5.046 -5.220 -2.719 1.00 90.25 73 ARG A CA 1
ATOM 591 C C . ARG A 1 73 ? 4.859 -5.184 -4.224 1.00 90.25 73 ARG A C 1
ATOM 593 O O . ARG A 1 73 ? 3.976 -5.857 -4.748 1.00 90.25 73 ARG A O 1
ATOM 600 N N . HIS A 1 74 ? 5.724 -4.461 -4.918 1.00 88.31 74 HIS A N 1
ATOM 601 C CA . HIS A 1 74 ? 5.730 -4.398 -6.373 1.00 88.31 74 HIS A CA 1
ATOM 602 C C . HIS A 1 74 ? 7.118 -4.783 -6.894 1.00 88.31 74 HIS A C 1
ATOM 604 O O . HIS A 1 74 ? 8.104 -4.302 -6.347 1.00 88.31 74 HIS A O 1
ATOM 610 N N . PRO A 1 75 ? 7.240 -5.619 -7.942 1.00 86.69 75 PRO A N 1
ATOM 611 C CA . PRO A 1 75 ? 8.544 -6.069 -8.442 1.00 86.69 75 PRO A CA 1
ATOM 612 C C . PRO A 1 75 ? 9.446 -4.923 -8.930 1.00 86.69 75 PRO A C 1
ATOM 614 O O . PRO A 1 75 ? 10.664 -5.044 -8.878 1.00 86.69 75 PRO A O 1
ATOM 617 N N . ALA A 1 76 ? 8.855 -3.808 -9.371 1.00 85.25 76 ALA A N 1
ATOM 618 C CA . ALA A 1 76 ? 9.579 -2.602 -9.784 1.00 85.25 76 ALA A CA 1
ATOM 619 C C . ALA A 1 76 ? 9.768 -1.555 -8.665 1.00 85.25 76 ALA A C 1
ATOM 621 O O . ALA A 1 76 ? 10.305 -0.483 -8.925 1.00 85.25 76 ALA A O 1
ATOM 622 N N . VAL A 1 77 ? 9.306 -1.809 -7.435 1.00 84.06 77 VAL A N 1
ATOM 623 C CA . VAL A 1 77 ? 9.475 -0.882 -6.303 1.00 84.06 77 VAL A CA 1
ATOM 624 C C . VAL A 1 77 ? 10.285 -1.573 -5.217 1.00 84.06 77 VAL A C 1
ATOM 626 O O . VAL A 1 77 ? 9.901 -2.630 -4.725 1.00 84.06 77 VAL A O 1
ATOM 629 N N . ARG A 1 78 ? 11.410 -0.967 -4.825 1.00 85.19 78 ARG A N 1
ATOM 630 C CA . ARG A 1 78 ? 12.278 -1.519 -3.778 1.00 85.19 78 ARG A CA 1
ATOM 631 C C . ARG A 1 78 ? 11.588 -1.528 -2.415 1.00 85.19 78 ARG A C 1
ATOM 633 O O . ARG A 1 78 ? 11.701 -2.498 -1.674 1.00 85.19 78 ARG A O 1
ATOM 640 N N . GLN A 1 79 ? 10.918 -0.429 -2.080 1.00 86.62 79 GLN A N 1
ATOM 641 C CA . GLN A 1 79 ? 10.249 -0.261 -0.799 1.00 86.62 79 GLN A CA 1
ATOM 642 C C . GLN A 1 79 ? 8.964 -1.086 -0.761 1.00 86.62 79 GLN A C 1
ATOM 644 O O . GLN A 1 79 ? 8.127 -1.018 -1.663 1.00 86.62 79 GLN A O 1
ATOM 649 N N . SER A 1 80 ? 8.784 -1.831 0.324 1.00 88.00 80 SER A N 1
ATOM 650 C CA . SER A 1 80 ? 7.460 -2.351 0.654 1.00 88.00 80 SER A CA 1
ATOM 651 C C . SER A 1 80 ? 6.593 -1.241 1.246 1.00 88.00 80 SER A C 1
ATOM 653 O O . SER A 1 80 ? 7.112 -0.300 1.845 1.00 88.00 80 SER A O 1
ATOM 655 N N . ILE A 1 81 ? 5.280 -1.334 1.053 1.00 87.56 81 ILE A N 1
ATOM 656 C CA . ILE A 1 81 ? 4.317 -0.391 1.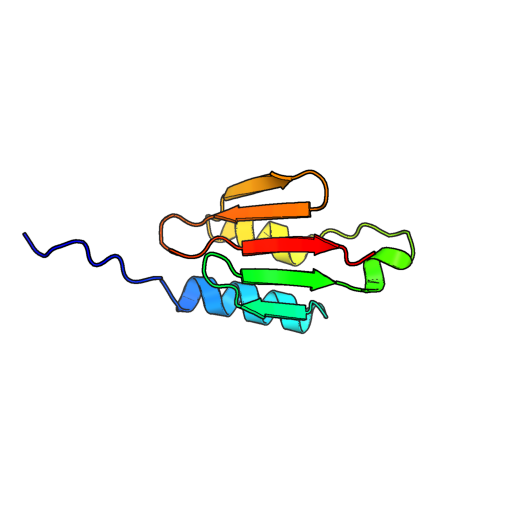624 1.00 87.56 81 ILE A CA 1
ATOM 657 C C . ILE A 1 81 ?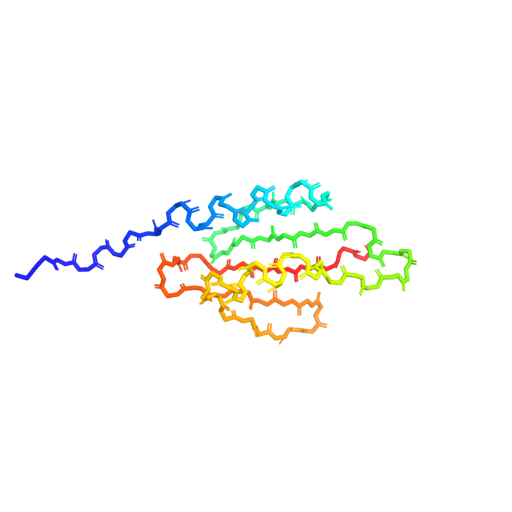 3.508 -1.133 2.674 1.00 87.56 81 ILE A C 1
ATOM 659 O O . ILE A 1 81 ? 2.870 -2.133 2.357 1.00 87.56 81 ILE A O 1
ATOM 663 N N . SER A 1 82 ? 3.512 -0.649 3.903 1.00 88.62 82 SER A N 1
ATOM 664 C CA . SER A 1 82 ? 2.696 -1.183 4.986 1.00 88.62 82 SER A CA 1
ATOM 665 C C . SER A 1 82 ? 1.451 -0.321 5.114 1.00 88.62 82 SER A C 1
ATOM 667 O O . SER A 1 82 ? 1.545 0.845 5.468 1.00 88.62 82 SER A O 1
ATOM 669 N N . LEU A 1 83 ? 0.287 -0.879 4.812 1.00 86.38 83 LEU A N 1
ATOM 670 C CA . LEU A 1 83 ? -1.006 -0.276 5.106 1.00 86.38 83 LEU A CA 1
ATOM 671 C C . LEU A 1 83 ? -1.404 -0.680 6.521 1.00 86.38 83 LEU A C 1
ATOM 673 O O . LEU A 1 83 ? -1.563 -1.877 6.768 1.00 86.38 83 LEU A O 1
ATOM 677 N N . GLN A 1 84 ? -1.578 0.278 7.422 1.00 81.94 84 GLN A N 1
ATOM 678 C CA . GLN A 1 84 ? -1.996 0.019 8.800 1.00 81.94 84 GLN A CA 1
ATOM 679 C C . GLN A 1 84 ? -3.206 0.866 9.173 1.00 81.94 84 GLN A C 1
ATOM 681 O O . GLN A 1 84 ? -3.433 1.947 8.634 1.00 81.94 84 GLN A O 1
ATOM 686 N N . LEU A 1 85 ? -3.999 0.350 10.097 1.00 74.31 85 LEU A N 1
ATOM 687 C CA . LEU A 1 85 ? -5.029 1.124 10.766 1.00 74.31 85 LEU A CA 1
ATOM 688 C C . LEU A 1 85 ? -4.407 1.671 12.052 1.00 74.31 85 LEU A C 1
ATOM 690 O O . LEU A 1 85 ? -3.851 0.891 12.824 1.00 74.31 85 LEU A O 1
ATOM 694 N N . GLU A 1 86 ? -4.425 2.992 12.235 1.00 64.38 86 GLU A N 1
ATOM 695 C CA . GLU A 1 86 ? -4.066 3.575 13.533 1.00 64.38 86 GLU A CA 1
ATOM 696 C C . GLU A 1 86 ? -5.226 3.295 14.495 1.00 64.38 86 GLU A C 1
ATOM 698 O O . GLU A 1 86 ? -6.387 3.469 14.119 1.00 64.38 86 GLU A O 1
ATOM 703 N N . ALA A 1 87 ? -4.886 2.757 15.666 1.00 57.19 87 ALA A N 1
ATOM 704 C CA . ALA A 1 87 ? -5.815 2.422 16.738 1.00 57.19 87 ALA A CA 1
ATOM 705 C C . ALA A 1 87 ? -5.960 3.568 17.736 1.00 57.19 87 ALA A C 1
ATOM 707 O O . ALA A 1 87 ? -5.043 4.427 17.766 1.00 57.19 87 ALA A O 1
#

Foldseek 3Di:
DPPCPQAQPVVLVVVLVVVLVVVVWDWADDPAAIETEDACVVVVDPCPPVVSVVSLVVSQWDWDDDPFFIWTDHPSHRHIYTYGYDD

pLDDT: mean 78.05, std 13.63, range [43.44, 90.5]